Protein AF-A0A6C0H282-F1 (afdb_monomer)

Structure (mmCIF, N/CA/C/O backbone):
data_AF-A0A6C0H282-F1
#
_entry.id   AF-A0A6C0H282-F1
#
loop_
_atom_site.group_PDB
_atom_site.id
_atom_site.type_symbol
_atom_site.label_atom_id
_atom_site.label_alt_id
_atom_site.label_comp_id
_atom_site.label_asym_id
_atom_site.label_entity_id
_atom_site.label_seq_id
_atom_site.pdbx_PDB_ins_code
_atom_site.Cartn_x
_atom_site.Cartn_y
_atom_site.Cartn_z
_atom_site.occupancy
_atom_site.B_iso_or_equiv
_atom_site.auth_seq_id
_atom_site.auth_comp_id
_atom_site.auth_asym_id
_atom_site.auth_atom_id
_atom_site.pdbx_PDB_model_num
ATOM 1 N N . MET A 1 1 ? 58.197 -41.428 27.860 1.00 51.12 1 MET A N 1
ATOM 2 C CA . MET A 1 1 ? 57.762 -40.918 29.174 1.00 51.12 1 MET A CA 1
ATOM 3 C C . MET A 1 1 ? 58.327 -39.525 29.350 1.00 51.12 1 MET A C 1
ATOM 5 O O . MET A 1 1 ? 59.539 -39.393 29.311 1.00 51.12 1 MET A O 1
ATOM 9 N N . SER A 1 2 ? 57.455 -38.523 29.429 1.00 46.00 2 SER A N 1
ATOM 10 C CA . SER A 1 2 ? 57.580 -37.339 30.292 1.00 46.00 2 SER A CA 1
ATOM 11 C C . SER A 1 2 ? 56.436 -36.404 29.932 1.00 46.00 2 SER A C 1
ATOM 13 O O . SER A 1 2 ? 56.474 -35.690 28.934 1.00 46.00 2 SER A O 1
ATOM 15 N N . SER A 1 3 ? 55.372 -36.515 30.718 1.00 43.41 3 SER A N 1
ATOM 16 C CA . SER A 1 3 ? 54.222 -35.624 30.689 1.00 43.41 3 SER A CA 1
ATOM 17 C C . SER A 1 3 ? 54.628 -34.300 31.331 1.00 43.41 3 SER A C 1
ATOM 19 O O . SER A 1 3 ? 55.007 -34.284 32.501 1.00 43.41 3 SER A O 1
ATOM 21 N N . ASN A 1 4 ? 54.537 -33.196 30.593 1.00 51.66 4 ASN A N 1
ATOM 22 C CA . ASN A 1 4 ? 54.640 -31.863 31.180 1.00 51.66 4 ASN A CA 1
ATOM 23 C C . ASN A 1 4 ? 53.276 -31.487 31.763 1.00 51.66 4 ASN A C 1
ATOM 25 O O . ASN A 1 4 ? 52.339 -31.183 31.028 1.00 51.66 4 ASN A O 1
ATOM 29 N N . ASN A 1 5 ? 53.172 -31.553 33.089 1.00 46.34 5 ASN A N 1
ATOM 30 C CA . ASN A 1 5 ? 52.015 -31.097 33.845 1.00 46.34 5 ASN A CA 1
ATOM 31 C C . ASN A 1 5 ? 52.196 -29.601 34.150 1.00 46.34 5 ASN A C 1
ATOM 33 O O . ASN A 1 5 ? 53.083 -29.239 34.922 1.00 46.34 5 ASN A O 1
ATOM 37 N N . ILE A 1 6 ? 51.400 -28.735 33.517 1.00 54.19 6 ILE A N 1
ATOM 38 C CA . ILE A 1 6 ? 51.367 -27.298 33.823 1.00 54.19 6 ILE A CA 1
ATOM 39 C C . ILE A 1 6 ? 50.325 -27.083 34.922 1.00 54.19 6 ILE A C 1
ATOM 41 O O . ILE A 1 6 ? 49.123 -27.186 34.684 1.00 54.19 6 ILE A O 1
ATOM 45 N N . THR A 1 7 ? 50.806 -26.801 36.129 1.00 57.47 7 THR A N 1
ATOM 46 C CA . THR A 1 7 ? 49.998 -26.350 37.267 1.00 57.47 7 THR A CA 1
ATOM 47 C C . THR A 1 7 ? 49.655 -24.872 37.082 1.00 57.47 7 THR A C 1
ATOM 49 O O . THR A 1 7 ? 50.558 -24.048 36.960 1.00 57.47 7 THR A O 1
ATOM 52 N N . PHE A 1 8 ? 48.366 -24.531 37.077 1.00 48.50 8 PHE A N 1
ATOM 53 C CA . PHE A 1 8 ? 47.892 -23.147 37.144 1.00 48.50 8 PHE A CA 1
ATOM 54 C C . PHE A 1 8 ? 47.574 -22.778 38.598 1.00 48.50 8 PHE A C 1
ATOM 56 O O . PHE A 1 8 ? 46.772 -23.452 39.245 1.00 48.50 8 PHE A O 1
ATOM 63 N N . GLU A 1 9 ? 48.194 -21.710 39.104 1.00 57.59 9 GLU A N 1
ATOM 64 C CA . GLU A 1 9 ? 47.774 -21.052 40.347 1.00 57.59 9 GLU A CA 1
ATOM 65 C C . GLU A 1 9 ? 46.556 -20.143 40.093 1.00 57.59 9 GLU A C 1
ATOM 67 O O . GLU A 1 9 ? 46.467 -19.526 39.027 1.00 57.59 9 GLU A O 1
ATOM 72 N N . PRO A 1 10 ? 45.610 -20.023 41.044 1.00 58.16 10 PRO A N 1
ATOM 73 C CA . PRO A 1 10 ? 44.454 -19.153 40.885 1.00 58.16 10 PRO A CA 1
ATOM 74 C C . PRO A 1 10 ? 44.817 -17.687 41.168 1.00 58.16 10 PRO A C 1
ATOM 76 O O . PRO A 1 10 ? 45.246 -17.330 42.265 1.00 58.16 10 PRO A O 1
ATOM 79 N N . VAL A 1 11 ? 44.591 -16.821 40.178 1.00 55.22 11 VAL A N 1
ATOM 80 C CA . VAL A 1 11 ? 44.654 -15.361 40.326 1.00 55.22 11 VAL A CA 1
ATOM 81 C C . VAL A 1 11 ? 43.423 -14.887 41.100 1.00 55.22 11 VAL A C 1
ATOM 83 O O . VAL A 1 11 ? 42.290 -15.156 40.707 1.00 55.22 11 VAL A O 1
ATOM 86 N N . ALA A 1 12 ? 43.648 -14.179 42.207 1.00 50.12 12 ALA A N 1
ATOM 87 C CA . ALA A 1 12 ? 42.600 -13.564 43.011 1.00 50.12 12 ALA A CA 1
ATOM 88 C C . ALA A 1 12 ? 41.907 -12.423 42.238 1.00 50.12 12 ALA A C 1
ATOM 90 O O . ALA A 1 12 ? 42.522 -11.401 41.930 1.00 50.12 12 ALA A O 1
ATOM 91 N N . GLU A 1 13 ? 40.616 -12.590 41.944 1.00 47.53 13 GLU A N 1
ATOM 92 C CA . GLU A 1 13 ? 39.738 -11.553 41.392 1.00 47.53 13 GLU A CA 1
ATOM 93 C C . GLU A 1 13 ? 39.397 -10.51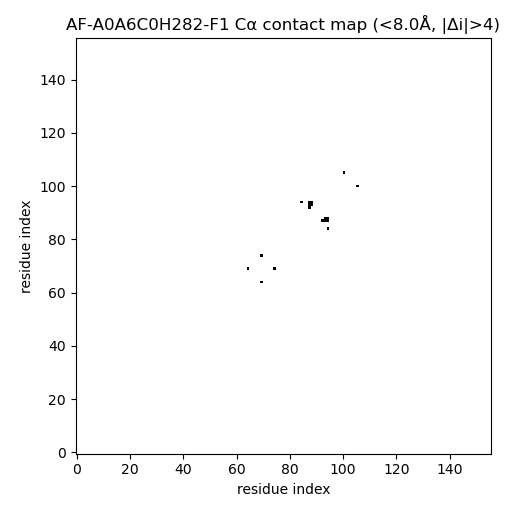0 42.469 1.00 47.53 13 GLU A C 1
ATOM 95 O O . GLU A 1 13 ? 38.603 -10.746 43.381 1.00 47.53 13 GLU A O 1
ATOM 100 N N . ALA A 1 14 ? 39.988 -9.321 42.357 1.00 49.06 14 ALA A N 1
ATOM 101 C CA . ALA A 1 14 ? 39.578 -8.158 43.132 1.00 49.06 14 ALA A CA 1
A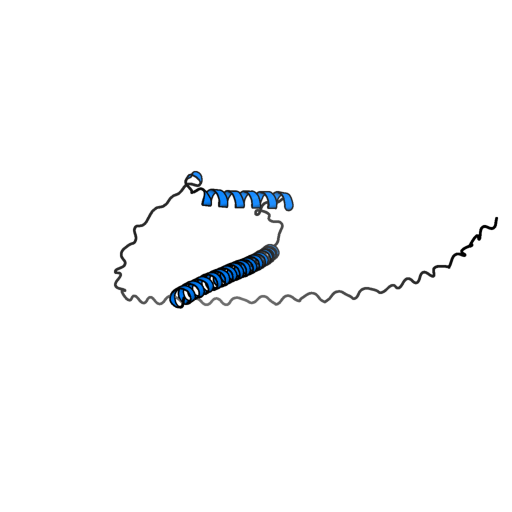TOM 102 C C . ALA A 1 14 ? 38.280 -7.574 42.544 1.00 49.06 14 ALA A C 1
ATOM 104 O O . ALA A 1 14 ? 38.294 -6.846 41.551 1.00 49.06 14 ALA A O 1
ATOM 105 N N . SER A 1 15 ? 37.149 -7.882 43.183 1.00 44.34 15 SER A N 1
ATOM 106 C CA . SER A 1 15 ? 35.860 -7.219 42.957 1.00 44.34 15 SER A CA 1
ATOM 107 C C . SER A 1 15 ? 35.952 -5.726 43.287 1.00 44.34 15 SER A C 1
ATOM 109 O O . SER A 1 15 ? 35.954 -5.340 44.452 1.00 44.34 15 SER A O 1
ATOM 111 N N . SER A 1 16 ? 36.000 -4.877 42.259 1.00 50.31 16 SER A N 1
ATOM 112 C CA . SER A 1 16 ? 35.775 -3.433 42.388 1.00 50.31 16 SER A CA 1
ATOM 113 C C . SER A 1 16 ? 34.375 -3.102 41.878 1.00 50.31 16 SER A C 1
ATOM 115 O O . SER A 1 16 ? 34.145 -2.955 40.680 1.00 50.31 16 SER A O 1
ATOM 117 N N . THR A 1 17 ? 33.415 -3.010 42.797 1.00 46.16 17 THR A N 1
ATOM 118 C CA . THR A 1 17 ? 32.056 -2.535 42.519 1.00 46.16 17 THR A CA 1
ATOM 119 C C . THR A 1 17 ? 32.075 -1.024 42.301 1.00 46.16 17 THR A C 1
ATOM 121 O O . THR A 1 17 ? 32.145 -0.247 43.251 1.00 46.16 17 THR A O 1
ATOM 124 N N . ASN A 1 18 ? 32.019 -0.604 41.039 1.00 50.34 18 ASN A N 1
ATOM 125 C CA . ASN A 1 18 ? 31.838 0.790 40.649 1.00 50.34 18 ASN A CA 1
ATOM 126 C C . ASN A 1 18 ? 30.336 1.136 40.686 1.00 50.34 18 ASN A C 1
ATOM 128 O O . ASN A 1 18 ? 29.614 0.920 39.715 1.00 50.34 18 ASN A O 1
ATOM 132 N N . THR A 1 19 ? 29.835 1.619 41.825 1.00 43.16 19 THR A N 1
ATOM 133 C CA . THR A 1 19 ? 28.467 2.155 41.953 1.00 43.16 19 THR A CA 1
ATOM 134 C C . THR A 1 19 ? 28.405 3.562 41.368 1.00 43.16 19 THR A C 1
ATOM 136 O O . THR A 1 19 ? 28.588 4.554 42.071 1.00 43.16 19 THR A O 1
ATOM 139 N N . GLN A 1 20 ? 28.144 3.648 40.065 1.00 52.59 20 GLN A N 1
ATOM 140 C CA . GLN A 1 20 ? 27.772 4.895 39.406 1.00 52.59 20 GLN A CA 1
ATOM 141 C C . GLN A 1 20 ? 26.251 5.067 39.520 1.00 52.59 20 GLN A C 1
ATOM 143 O O . GLN A 1 20 ? 25.477 4.326 38.918 1.00 52.59 20 GLN A O 1
ATOM 148 N N . THR A 1 21 ? 25.818 6.007 40.357 1.00 61.97 21 THR A N 1
ATOM 149 C CA . THR A 1 21 ? 24.408 6.379 40.526 1.00 61.97 21 THR A CA 1
ATOM 150 C C . THR A 1 21 ? 23.864 6.973 39.220 1.00 61.97 21 THR A C 1
ATOM 152 O O . THR A 1 21 ? 24.537 7.820 38.625 1.00 61.97 21 THR A O 1
ATOM 155 N N . PRO A 1 22 ? 22.667 6.573 38.750 1.00 68.06 22 PRO A N 1
ATOM 156 C CA . PRO A 1 22 ? 22.084 7.149 37.545 1.00 68.06 22 PRO A CA 1
ATOM 157 C C . PRO A 1 22 ? 21.714 8.629 37.762 1.00 68.06 22 PRO A C 1
ATOM 159 O O . PRO A 1 22 ? 21.337 9.010 38.875 1.00 68.06 22 PRO A O 1
ATOM 162 N N . PRO A 1 23 ? 21.806 9.472 36.717 1.00 69.62 23 PRO A N 1
ATOM 163 C CA . PRO A 1 23 ? 21.410 10.873 36.802 1.00 69.62 23 PRO A CA 1
ATOM 164 C C . PRO A 1 23 ? 19.900 11.012 37.074 1.00 69.62 23 PRO A C 1
ATOM 166 O O . PRO A 1 23 ? 19.119 10.147 36.666 1.00 69.62 23 PRO A O 1
ATOM 169 N N . PRO A 1 24 ? 19.465 12.094 37.748 1.00 72.25 24 PRO A N 1
ATOM 170 C CA . PRO A 1 24 ? 18.052 12.329 38.018 1.00 72.25 24 PRO A CA 1
ATOM 171 C C . PRO A 1 24 ? 17.259 12.543 36.715 1.00 72.25 24 PRO A C 1
ATOM 173 O O . PRO A 1 24 ? 17.807 13.059 35.736 1.00 72.25 24 PRO A O 1
ATOM 176 N N . PRO A 1 25 ? 15.966 12.171 36.690 1.00 74.06 25 PRO A N 1
ATOM 177 C CA . PRO A 1 25 ? 15.117 12.369 35.522 1.00 74.06 25 PRO A CA 1
ATOM 178 C C . PRO A 1 25 ? 14.916 13.865 35.218 1.00 74.06 25 PRO A C 1
ATOM 180 O O . PRO A 1 25 ? 14.932 14.691 36.137 1.00 74.06 25 PRO A O 1
ATOM 183 N N . PRO A 1 26 ? 14.700 14.231 33.941 1.00 71.12 26 PRO A N 1
ATOM 184 C CA . PRO A 1 26 ? 14.432 15.612 33.555 1.00 71.12 26 PRO A CA 1
ATOM 185 C C . PRO A 1 26 ? 13.115 16.125 34.170 1.00 71.12 26 PRO A C 1
ATOM 187 O O . PRO A 1 26 ? 12.190 15.336 34.395 1.00 71.12 26 PRO A O 1
ATOM 190 N N . PRO A 1 27 ? 12.998 17.442 34.431 1.00 68.06 27 PRO A N 1
ATOM 191 C CA . PRO A 1 27 ? 11.767 18.027 34.950 1.00 68.06 27 PRO A CA 1
ATOM 192 C C . PRO A 1 27 ? 10.605 17.811 33.971 1.00 68.06 27 PRO A C 1
ATOM 194 O O . PRO A 1 27 ? 10.759 17.934 32.756 1.00 68.06 27 PRO A O 1
ATOM 197 N N . SER A 1 28 ? 9.433 17.477 34.517 1.00 69.50 28 SER A N 1
ATOM 198 C CA . SER A 1 28 ? 8.207 17.268 33.739 1.00 69.50 28 SER A CA 1
ATOM 199 C C . SER A 1 28 ? 7.780 18.550 33.008 1.00 69.50 28 SER A C 1
ATOM 201 O O . SER A 1 28 ? 7.913 19.635 33.578 1.00 69.50 28 SER A O 1
ATOM 203 N N . PRO A 1 29 ? 7.241 18.459 31.778 1.00 65.50 29 PRO A N 1
ATOM 204 C CA . PRO A 1 29 ? 6.776 19.629 31.043 1.00 65.50 29 PRO A CA 1
ATOM 205 C C . PRO A 1 29 ? 5.569 20.261 31.746 1.00 65.50 29 PRO A C 1
ATOM 207 O O . PRO A 1 29 ? 4.509 19.648 31.886 1.00 65.50 29 PRO A O 1
ATOM 210 N N . THR A 1 30 ? 5.732 21.506 32.190 1.00 64.69 30 THR A N 1
ATOM 211 C CA . THR A 1 30 ? 4.658 22.330 32.747 1.00 64.69 30 THR A CA 1
ATOM 212 C C . THR A 1 30 ? 3.599 22.567 31.669 1.00 64.69 30 THR A C 1
ATOM 214 O O . THR A 1 30 ? 3.908 23.065 30.587 1.00 64.69 30 THR A O 1
ATOM 217 N N . SER A 1 31 ? 2.348 22.192 31.942 1.00 61.16 31 SER A N 1
ATOM 218 C CA . SER A 1 31 ? 1.232 22.423 31.017 1.00 61.16 31 SER A CA 1
ATOM 219 C C . SER A 1 31 ? 0.982 23.928 30.826 1.00 61.16 31 SER A C 1
ATOM 221 O O . SER A 1 31 ? 1.013 24.665 31.815 1.00 61.16 31 SER A O 1
ATOM 223 N N . PRO A 1 32 ? 0.720 24.411 29.596 1.00 69.38 32 PRO A N 1
ATOM 224 C CA . PRO A 1 32 ? 0.319 25.796 29.380 1.00 69.38 32 PRO A CA 1
ATOM 225 C C . PRO A 1 32 ? -1.090 26.054 29.950 1.00 69.38 32 PRO A C 1
ATOM 227 O O . PRO A 1 32 ? -1.920 25.140 29.976 1.00 69.38 32 PRO A O 1
ATOM 230 N N . PRO A 1 33 ? -1.387 27.285 30.407 1.00 64.62 33 PRO A N 1
ATOM 231 C CA . PRO A 1 33 ? -2.711 27.638 30.907 1.00 64.62 33 PRO A CA 1
ATOM 232 C C . PRO A 1 33 ? -3.769 27.581 29.787 1.00 64.62 33 PRO A C 1
ATOM 234 O O . PRO A 1 33 ? -3.448 27.825 28.620 1.00 64.62 33 PRO A O 1
ATOM 237 N N . PRO A 1 34 ? -5.040 27.287 30.116 1.00 55.12 34 PRO A N 1
ATOM 238 C CA . PRO A 1 34 ? -6.105 27.175 29.126 1.00 55.12 34 PRO A CA 1
ATOM 239 C C . PRO A 1 34 ? -6.387 28.530 28.466 1.00 55.12 34 PRO A C 1
ATOM 241 O O . PRO A 1 34 ? -6.666 29.523 29.137 1.00 55.12 34 PRO A O 1
ATOM 244 N N . SER A 1 35 ? -6.332 28.560 27.134 1.00 55.88 35 SER A N 1
ATOM 245 C CA . SER A 1 35 ? -6.788 29.695 26.333 1.00 55.88 35 SER A CA 1
ATOM 246 C C . SER A 1 35 ? -8.317 29.729 26.309 1.00 55.88 35 SER A C 1
ATOM 248 O O . SER A 1 35 ? -8.965 28.780 25.870 1.00 55.88 35 SER A O 1
ATOM 250 N N . THR A 1 36 ? -8.902 30.824 26.783 1.00 49.28 36 THR A N 1
ATOM 251 C CA . THR A 1 36 ? -10.333 31.122 26.666 1.00 49.28 36 THR A CA 1
ATOM 252 C C . THR A 1 36 ? -10.700 31.396 25.199 1.00 49.28 36 THR A C 1
ATOM 254 O O . THR A 1 36 ? -10.060 32.245 24.576 1.00 49.28 36 THR A O 1
ATOM 257 N N . PRO A 1 37 ? -11.739 30.756 24.625 1.00 47.81 37 PRO A N 1
ATOM 258 C CA . PRO A 1 37 ? -12.236 31.119 23.305 1.00 47.81 37 PRO A CA 1
ATOM 259 C C . PRO A 1 37 ? -13.153 32.341 23.411 1.00 47.81 37 PRO A C 1
ATOM 261 O O . PRO A 1 37 ? -14.170 32.317 24.107 1.00 47.81 37 PRO A O 1
ATOM 264 N N . LYS A 1 38 ? -12.800 33.415 22.700 1.00 46.81 38 LYS A N 1
ATOM 265 C CA . LYS A 1 38 ? -13.675 34.569 22.491 1.00 46.81 38 LYS A CA 1
ATOM 266 C C . LYS A 1 38 ? -14.621 34.240 21.332 1.00 46.81 38 LYS A C 1
ATOM 268 O O . LYS A 1 38 ? -14.184 34.064 20.200 1.00 46.81 38 LYS A O 1
ATOM 273 N N . SER A 1 39 ? -15.900 34.101 21.664 1.00 41.59 39 SER A N 1
ATOM 274 C CA . SER A 1 39 ? -17.017 34.042 20.723 1.00 41.59 39 SER A CA 1
ATOM 275 C C . SER A 1 39 ? -17.191 35.411 20.068 1.00 41.59 39 SER A C 1
ATOM 277 O O . SER A 1 39 ? -17.358 36.399 20.782 1.00 41.59 39 SER A O 1
ATOM 279 N N . GLU A 1 40 ? -17.172 35.475 18.738 1.00 46.88 40 GLU A N 1
ATOM 280 C CA . GLU A 1 40 ? -17.702 36.623 18.007 1.00 46.88 40 GLU A CA 1
ATOM 281 C C . GLU A 1 40 ? -18.423 36.137 16.747 1.00 46.88 40 GLU A C 1
ATOM 283 O O . GLU A 1 40 ? -17.826 35.722 15.756 1.00 46.88 40 GLU A O 1
ATOM 288 N N . SER A 1 41 ? -19.748 36.132 16.860 1.00 42.72 41 SER A N 1
ATOM 289 C CA . SER A 1 41 ? -20.715 35.900 15.796 1.00 42.72 41 SER A CA 1
ATOM 290 C C . SER A 1 41 ? -20.945 37.193 15.023 1.00 42.72 41 SER A C 1
ATOM 292 O O . SER A 1 41 ? -21.300 38.184 15.654 1.00 42.72 41 SER A O 1
ATOM 294 N N . GLN A 1 42 ? -20.899 37.164 13.687 1.00 46.88 42 GLN A N 1
ATOM 295 C CA . GLN A 1 42 ? -21.715 38.045 12.838 1.00 46.88 42 GLN A CA 1
ATOM 296 C C . GLN A 1 42 ? -22.084 37.376 11.489 1.00 46.88 42 GLN A C 1
ATOM 298 O O . GLN A 1 42 ? -21.409 36.432 11.080 1.00 46.88 42 GLN A O 1
ATOM 303 N N . PRO A 1 43 ? -23.211 37.791 10.865 1.00 57.34 43 PRO A N 1
ATOM 304 C CA . PRO A 1 43 ? -24.100 36.970 10.029 1.00 57.34 43 PRO A CA 1
ATOM 305 C C . PRO A 1 43 ? -23.804 37.028 8.513 1.00 57.34 43 PRO A C 1
ATOM 307 O O . PRO A 1 43 ? -22.967 37.821 8.082 1.00 57.34 43 PRO A O 1
ATOM 310 N N . PRO A 1 44 ? -24.479 36.198 7.684 1.00 46.16 44 PRO A N 1
ATOM 311 C CA . PRO A 1 44 ? -24.132 36.032 6.276 1.00 46.16 44 PRO A CA 1
ATOM 312 C C . PRO A 1 44 ? -24.693 37.161 5.403 1.00 46.16 44 PRO A C 1
ATOM 314 O O . PRO A 1 44 ? -25.876 37.489 5.476 1.00 46.16 44 PRO A O 1
ATOM 317 N N . VAL A 1 45 ? -23.846 37.722 4.536 1.00 51.94 45 VAL A N 1
ATOM 318 C CA . VAL A 1 45 ? -24.263 38.647 3.475 1.00 51.94 45 VAL A CA 1
ATOM 319 C C . VAL A 1 45 ? -24.631 37.830 2.240 1.00 51.94 45 VAL A C 1
ATOM 321 O O . VAL A 1 45 ? -23.779 37.265 1.557 1.00 51.94 45 VAL A O 1
ATOM 324 N N . GLU A 1 46 ? -25.932 37.758 1.998 1.00 44.09 46 GLU A N 1
ATOM 325 C CA . GLU A 1 46 ? -26.577 37.206 0.815 1.00 44.09 46 GLU A CA 1
ATOM 326 C C . GLU A 1 46 ? -26.308 38.115 -0.393 1.00 44.09 46 GLU A C 1
ATOM 328 O O . GLU A 1 46 ? -26.663 39.292 -0.387 1.00 44.09 46 GLU A O 1
ATOM 333 N N . ASN A 1 47 ? -25.657 37.582 -1.431 1.00 43.16 47 ASN A N 1
ATOM 334 C CA . ASN A 1 47 ? -25.509 38.280 -2.705 1.00 43.16 47 ASN A CA 1
ATOM 335 C C . ASN A 1 47 ? -25.884 37.322 -3.842 1.00 43.16 47 ASN A C 1
ATOM 337 O O . ASN A 1 47 ? -25.082 36.516 -4.312 1.00 43.16 47 ASN A O 1
ATOM 341 N N . THR A 1 48 ? -27.152 37.380 -4.247 1.00 39.84 48 THR A N 1
ATOM 342 C CA . THR A 1 48 ? -27.713 36.625 -5.368 1.00 39.84 48 THR A CA 1
ATOM 343 C C . THR A 1 48 ? -27.311 37.277 -6.688 1.00 39.84 48 THR A C 1
ATOM 345 O O . THR A 1 48 ? -27.839 38.324 -7.058 1.00 39.84 48 THR A O 1
ATOM 348 N N . THR A 1 49 ? -26.411 36.637 -7.433 1.00 38.75 49 THR A N 1
ATOM 349 C CA . THR A 1 49 ? -26.276 36.856 -8.881 1.00 38.75 49 THR A CA 1
ATOM 350 C C . THR A 1 49 ? -26.795 35.605 -9.592 1.00 38.75 49 THR A C 1
ATOM 352 O O . THR A 1 49 ? -26.319 34.513 -9.276 1.00 38.75 49 THR A O 1
ATOM 355 N N . PRO A 1 50 ? -27.756 35.704 -10.529 1.00 44.91 50 PRO A N 1
ATOM 356 C CA . PRO A 1 50 ? -28.230 34.545 -11.273 1.00 44.91 50 PRO A CA 1
ATOM 357 C C . PRO A 1 50 ? -27.163 34.097 -12.281 1.00 44.91 50 PRO A C 1
ATOM 359 O O . PRO A 1 50 ? -26.905 34.762 -13.283 1.00 44.91 50 PRO A O 1
ATOM 362 N N . THR A 1 51 ? -26.529 32.958 -12.013 1.00 38.34 51 THR A N 1
ATOM 363 C CA . THR A 1 51 ? -25.708 32.237 -12.992 1.00 38.34 51 THR A CA 1
ATOM 364 C C . THR A 1 51 ? -26.628 31.564 -14.019 1.00 38.34 51 THR A C 1
ATOM 366 O O . THR A 1 51 ? -27.563 30.873 -13.614 1.00 38.34 51 THR A O 1
ATOM 369 N N . PRO A 1 52 ? -26.398 31.702 -15.338 1.00 46.91 52 PRO A N 1
ATOM 370 C CA . PRO A 1 52 ? -27.132 30.928 -16.331 1.00 46.91 52 PRO A CA 1
ATOM 371 C C . PRO A 1 52 ? -26.665 29.466 -16.282 1.00 46.91 52 PRO A C 1
ATOM 373 O O . PRO A 1 52 ? -25.635 29.096 -16.842 1.00 46.91 52 PRO A O 1
ATOM 376 N N . THR A 1 53 ? -27.420 28.626 -15.575 1.00 38.66 53 THR A N 1
ATOM 377 C CA . THR A 1 53 ? -27.226 27.175 -15.540 1.00 38.66 53 THR A CA 1
ATOM 378 C C . THR A 1 53 ? -27.694 26.571 -16.860 1.00 38.66 53 THR A C 1
ATOM 380 O O . THR A 1 53 ? -28.864 26.244 -17.027 1.00 38.66 53 THR A O 1
ATOM 383 N N . ASN A 1 54 ? -26.771 26.395 -17.802 1.00 55.22 54 ASN A N 1
ATOM 384 C CA . ASN A 1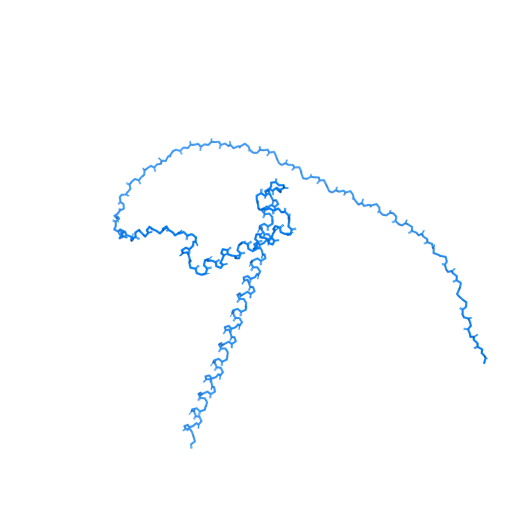 54 ? -26.899 25.353 -18.816 1.00 55.22 54 ASN A CA 1
ATOM 385 C C . ASN A 1 54 ? -25.986 24.192 -18.410 1.00 55.22 54 ASN A C 1
ATOM 387 O O . ASN A 1 54 ? -24.897 24.011 -18.949 1.00 55.22 54 ASN A O 1
ATOM 391 N N . THR A 1 55 ? -26.411 23.458 -17.383 1.00 47.59 55 THR A N 1
ATOM 392 C CA . THR A 1 55 ? -25.781 22.200 -16.985 1.00 47.59 55 THR A CA 1
ATOM 393 C C . THR A 1 55 ? -26.671 21.094 -17.516 1.00 47.59 55 THR A C 1
ATOM 395 O O . THR A 1 55 ? -27.757 20.871 -16.985 1.00 47.59 55 THR A O 1
ATOM 398 N N . ALA A 1 56 ? -26.224 20.418 -18.574 1.00 59.19 56 ALA A N 1
ATOM 399 C CA . ALA A 1 56 ? -26.781 19.134 -18.966 1.00 59.19 56 ALA A CA 1
ATOM 400 C C . ALA A 1 56 ? -26.753 18.218 -17.733 1.00 59.19 56 ALA A C 1
ATOM 402 O O . ALA A 1 56 ? -25.683 17.874 -17.229 1.00 59.19 56 ALA A O 1
ATOM 403 N N . GLU A 1 57 ? -27.930 17.914 -17.189 1.00 62.78 57 GLU A N 1
ATOM 404 C CA . GLU A 1 57 ? -28.069 17.081 -16.002 1.00 62.78 57 GLU A CA 1
ATOM 405 C C . GLU A 1 57 ? -27.582 15.674 -16.367 1.00 62.78 57 GLU A C 1
ATOM 407 O O . GLU A 1 57 ? -28.198 14.973 -17.171 1.00 62.78 57 GLU A O 1
ATOM 412 N N . LEU A 1 58 ? -26.416 15.289 -15.837 1.00 63.69 58 LEU A N 1
ATOM 413 C CA . LEU A 1 58 ? -25.893 13.936 -15.994 1.00 63.69 58 LEU A CA 1
ATOM 414 C C . LEU A 1 58 ? -26.944 12.938 -15.482 1.00 63.69 58 LEU A C 1
ATOM 416 O O . LEU A 1 58 ? -27.578 13.202 -14.453 1.00 63.69 58 LEU A O 1
ATOM 420 N N . PRO A 1 59 ? -27.134 11.790 -16.156 1.00 64.75 59 PRO A N 1
ATOM 421 C CA . PRO A 1 59 ? -28.095 10.794 -15.715 1.00 64.75 59 PRO A CA 1
ATOM 422 C C . PRO A 1 59 ? -27.744 10.352 -14.293 1.00 64.75 59 PRO A C 1
ATOM 424 O O . PRO A 1 59 ? -26.669 9.805 -14.041 1.00 64.75 59 PRO A O 1
ATOM 427 N N . LYS A 1 60 ? -28.655 10.611 -13.351 1.00 66.88 60 LYS A N 1
ATOM 428 C CA . LYS A 1 60 ? -28.538 10.160 -11.962 1.00 66.88 60 LYS A CA 1
ATOM 429 C C . LYS A 1 60 ? -28.684 8.643 -11.949 1.00 66.88 60 LYS A C 1
ATOM 431 O O . LYS A 1 60 ? -29.796 8.122 -11.924 1.00 66.88 60 LYS A O 1
ATOM 436 N N . ILE A 1 61 ? -27.563 7.930 -12.002 1.00 72.00 61 ILE A N 1
ATOM 437 C CA . ILE A 1 61 ? -27.566 6.479 -11.836 1.00 72.00 61 ILE A CA 1
ATOM 438 C C . ILE A 1 61 ? -27.789 6.202 -10.348 1.00 72.00 61 ILE A C 1
ATOM 440 O O . ILE A 1 61 ? -26.913 6.448 -9.521 1.00 72.00 61 ILE A O 1
ATOM 444 N N . ASN A 1 62 ? -28.983 5.726 -9.998 1.00 67.00 62 ASN A N 1
ATOM 445 C CA . ASN A 1 62 ? -29.296 5.312 -8.636 1.00 67.00 62 ASN A CA 1
ATOM 446 C C . ASN A 1 62 ? -28.753 3.893 -8.416 1.00 67.00 62 ASN A C 1
ATOM 448 O O . ASN A 1 62 ? -29.459 2.907 -8.619 1.00 67.00 62 ASN A O 1
ATOM 452 N N . ILE A 1 63 ? -27.461 3.792 -8.103 1.00 71.44 63 ILE A N 1
ATOM 453 C CA . ILE A 1 63 ? -26.787 2.512 -7.884 1.00 71.44 63 ILE A CA 1
ATOM 454 C C . ILE A 1 63 ? -26.939 2.135 -6.406 1.00 71.44 63 ILE A C 1
ATOM 456 O O . ILE A 1 63 ? -26.255 2.687 -5.548 1.00 71.44 63 ILE A O 1
ATOM 460 N N . SER A 1 64 ? -27.827 1.185 -6.108 1.00 74.94 64 SER A N 1
ATOM 461 C CA . SER A 1 64 ? -27.862 0.485 -4.820 1.00 74.94 64 SER A CA 1
ATOM 462 C 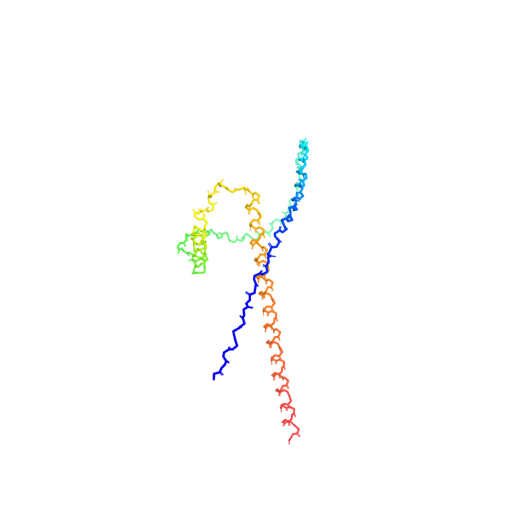C . SER A 1 64 ? -27.356 -0.937 -5.052 1.00 74.94 64 SER A C 1
ATOM 464 O O . SER A 1 64 ? -28.101 -1.789 -5.525 1.00 74.94 64 SER A O 1
ATOM 466 N N . LEU A 1 65 ? -26.063 -1.163 -4.811 1.00 72.94 65 LEU A N 1
ATOM 467 C CA . LEU A 1 65 ? -25.445 -2.489 -4.905 1.00 72.94 65 LEU A CA 1
ATOM 468 C C . LEU A 1 65 ? -25.458 -3.149 -3.527 1.00 72.94 65 LEU A C 1
ATOM 470 O O . LEU A 1 65 ? -25.043 -2.526 -2.546 1.00 72.94 65 LEU A O 1
ATOM 474 N N . MET A 1 66 ? -25.905 -4.404 -3.453 1.00 79.38 66 MET A N 1
ATOM 475 C CA . MET A 1 66 ? -25.722 -5.229 -2.260 1.00 79.38 66 MET A CA 1
ATOM 476 C C . MET A 1 66 ? -24.320 -5.864 -2.267 1.00 79.38 66 MET A C 1
ATOM 478 O O . MET A 1 66 ? -23.725 -6.022 -3.336 1.00 79.38 66 MET A O 1
ATOM 482 N N . PRO A 1 67 ? -23.764 -6.249 -1.101 1.00 73.69 67 PRO A N 1
ATOM 483 C CA . PRO A 1 67 ? -22.413 -6.813 -1.008 1.00 73.69 67 PRO A CA 1
ATOM 484 C C . PRO A 1 67 ? -22.165 -8.039 -1.899 1.00 73.69 67 PRO A C 1
ATOM 486 O O . PRO A 1 67 ? -21.042 -8.239 -2.356 1.00 73.69 67 PRO A O 1
ATOM 489 N N . ASP A 1 68 ? -23.195 -8.838 -2.182 1.00 80.38 68 ASP A N 1
ATOM 490 C CA . ASP A 1 68 ? -23.073 -10.025 -3.036 1.00 80.38 68 ASP A CA 1
ATOM 491 C C . ASP A 1 68 ? -23.040 -9.690 -4.536 1.00 80.38 68 ASP A C 1
ATOM 493 O O . ASP A 1 68 ? -22.502 -10.470 -5.331 1.00 80.38 68 ASP A O 1
ATOM 497 N N . ASP A 1 69 ? -23.520 -8.505 -4.916 1.00 87.06 69 ASP A N 1
ATOM 498 C CA . ASP A 1 69 ? -23.634 -8.050 -6.306 1.00 87.06 69 ASP A CA 1
ATOM 499 C C . ASP A 1 69 ? -22.365 -7.348 -6.812 1.00 87.06 69 ASP A C 1
ATOM 501 O O . ASP A 1 69 ? -22.255 -7.024 -7.995 1.00 87.06 69 ASP A O 1
ATOM 505 N N . VAL A 1 70 ? -21.388 -7.105 -5.932 1.00 87.75 70 VAL A N 1
ATOM 506 C CA . VAL A 1 70 ? -20.124 -6.460 -6.306 1.00 87.75 70 VAL A CA 1
ATOM 507 C C . VAL A 1 70 ? -19.214 -7.419 -7.081 1.00 87.75 70 VAL A C 1
ATOM 509 O O . VAL A 1 70 ? -19.276 -8.648 -6.939 1.00 87.75 70 VAL A O 1
ATOM 512 N N . ASP A 1 71 ? -18.349 -6.853 -7.919 1.00 91.62 71 ASP A N 1
ATOM 513 C CA . ASP A 1 71 ? -17.439 -7.628 -8.753 1.00 91.62 71 ASP A CA 1
ATOM 514 C C . ASP A 1 71 ? -16.374 -8.389 -7.938 1.00 91.62 71 ASP A C 1
ATOM 516 O O . ASP A 1 71 ? -16.193 -8.220 -6.727 1.00 91.62 71 ASP A O 1
ATOM 520 N N . THR A 1 72 ? -15.640 -9.263 -8.624 1.00 93.31 72 THR A N 1
ATOM 521 C CA . THR A 1 72 ? -14.607 -10.105 -8.013 1.00 93.31 72 THR A CA 1
ATOM 522 C C . THR A 1 72 ? -13.452 -9.314 -7.400 1.00 93.31 72 THR A C 1
ATOM 524 O O . THR A 1 72 ? -12.843 -9.792 -6.445 1.00 93.31 72 THR A O 1
ATOM 527 N N . ILE A 1 73 ? -13.141 -8.121 -7.918 1.00 93.56 73 ILE A N 1
ATOM 528 C CA . ILE A 1 73 ? -12.081 -7.257 -7.385 1.00 93.56 73 ILE A CA 1
ATOM 529 C C . ILE A 1 73 ? -12.537 -6.683 -6.045 1.00 93.56 73 ILE A C 1
ATOM 531 O O . ILE A 1 73 ? -11.811 -6.789 -5.057 1.00 93.56 73 ILE A O 1
ATOM 535 N N . VAL A 1 74 ? -13.758 -6.149 -5.974 1.00 91.44 74 VAL A N 1
ATOM 536 C CA . VAL A 1 74 ? -14.325 -5.637 -4.719 1.00 91.44 74 VAL A CA 1
ATOM 537 C C . VAL A 1 74 ? -14.439 -6.757 -3.681 1.00 91.44 74 VAL A C 1
ATOM 539 O O . VAL A 1 74 ? -14.025 -6.571 -2.536 1.00 91.44 74 VAL A O 1
ATOM 542 N N . LYS A 1 75 ? -14.892 -7.955 -4.078 1.00 92.62 75 LYS A N 1
ATOM 543 C CA . LYS A 1 75 ? -14.916 -9.139 -3.195 1.00 92.62 75 LYS A CA 1
ATOM 544 C C . LYS A 1 75 ? -13.529 -9.488 -2.651 1.00 92.62 75 LYS A C 1
ATOM 546 O O . LYS A 1 75 ? -13.394 -9.779 -1.463 1.00 92.62 75 LYS A O 1
ATOM 551 N N . ALA A 1 76 ? -12.488 -9.426 -3.483 1.00 93.88 76 ALA A N 1
ATOM 552 C CA . ALA A 1 76 ? -11.116 -9.677 -3.048 1.00 93.88 76 ALA A CA 1
ATOM 553 C C . ALA A 1 76 ? -10.629 -8.628 -2.036 1.00 93.88 76 ALA A C 1
ATOM 555 O O . ALA A 1 76 ? -10.032 -8.983 -1.021 1.00 93.88 76 ALA A O 1
ATOM 556 N N . VAL A 1 77 ? -10.938 -7.348 -2.263 1.00 94.25 77 VAL A N 1
ATOM 557 C CA . VAL A 1 77 ? -10.601 -6.264 -1.329 1.00 94.25 77 VAL A CA 1
ATOM 558 C C . VAL A 1 77 ? -11.305 -6.455 0.019 1.00 94.25 77 VAL A C 1
ATOM 560 O O . VAL A 1 77 ? -10.651 -6.359 1.057 1.00 94.25 77 VAL A O 1
ATOM 563 N N . ILE A 1 78 ? -12.599 -6.796 0.022 1.00 93.00 78 ILE A N 1
ATOM 564 C CA . ILE A 1 78 ? -13.342 -7.123 1.252 1.00 93.00 78 ILE A CA 1
ATOM 565 C C . ILE A 1 78 ? -12.655 -8.276 1.995 1.00 93.00 78 ILE A C 1
ATOM 567 O O . ILE A 1 78 ? -12.369 -8.158 3.185 1.00 93.00 78 ILE A O 1
ATOM 571 N N . ASN A 1 79 ? -12.314 -9.355 1.288 1.00 93.94 79 ASN A N 1
ATOM 572 C CA . ASN A 1 79 ? -11.621 -10.502 1.871 1.00 93.94 79 ASN A CA 1
ATOM 573 C C . ASN A 1 79 ? -10.253 -10.119 2.471 1.00 93.94 79 ASN A C 1
ATOM 575 O O . ASN A 1 79 ? -9.911 -10.565 3.566 1.00 93.94 79 ASN A O 1
ATOM 579 N N . HIS A 1 80 ? -9.482 -9.249 1.810 1.00 94.56 80 HIS A N 1
ATOM 580 C CA . HIS A 1 80 ? -8.216 -8.746 2.352 1.00 94.56 80 HIS A CA 1
ATOM 581 C C . HIS A 1 80 ? -8.417 -7.962 3.656 1.00 94.56 80 HIS A C 1
ATOM 583 O O . HIS A 1 80 ? -7.656 -8.159 4.606 1.00 94.56 80 HIS A O 1
ATOM 589 N N . TYR A 1 81 ? -9.450 -7.116 3.740 1.00 93.69 81 TYR A N 1
ATOM 590 C CA . TYR A 1 81 ? -9.788 -6.425 4.988 1.00 93.69 81 TYR A CA 1
ATOM 591 C C . TYR A 1 81 ? -10.167 -7.410 6.096 1.00 93.69 81 TYR A C 1
ATOM 593 O O . TYR A 1 81 ? -9.664 -7.284 7.211 1.00 93.69 81 TYR A O 1
ATOM 601 N N . THR A 1 82 ? -10.984 -8.423 5.797 1.00 93.25 82 THR A N 1
ATOM 602 C CA . THR A 1 82 ? -11.358 -9.461 6.769 1.00 93.25 82 THR A CA 1
ATOM 603 C C . THR A 1 82 ? -10.133 -10.211 7.294 1.00 93.25 82 THR A C 1
ATOM 605 O O . THR A 1 82 ? -9.968 -10.348 8.505 1.00 93.25 82 THR A O 1
ATOM 608 N N . GLN A 1 83 ? -9.232 -10.640 6.408 1.00 94.50 83 GLN A N 1
ATOM 609 C CA . GLN A 1 83 ? -7.997 -11.326 6.799 1.00 94.50 83 GLN A CA 1
ATOM 610 C C . GLN A 1 83 ? -7.089 -10.437 7.652 1.00 94.50 83 GLN A C 1
ATOM 612 O O . GLN A 1 83 ? -6.562 -10.897 8.665 1.00 94.50 83 GLN A O 1
ATOM 617 N N . ARG A 1 84 ? -6.936 -9.155 7.291 1.00 91.12 84 ARG A N 1
ATOM 618 C CA . ARG A 1 84 ? -6.136 -8.205 8.077 1.00 91.12 84 ARG A CA 1
ATOM 619 C C . ARG A 1 84 ? -6.730 -7.989 9.468 1.00 91.12 84 ARG A C 1
ATOM 621 O O . ARG A 1 84 ? -5.976 -7.949 10.439 1.00 91.12 84 ARG A O 1
ATOM 628 N N . THR A 1 85 ? -8.054 -7.894 9.582 1.00 90.62 85 THR A N 1
ATOM 629 C CA . THR A 1 85 ? -8.734 -7.798 10.880 1.00 90.62 85 THR A CA 1
ATOM 630 C C . THR A 1 85 ? -8.503 -9.046 11.724 1.00 90.62 85 THR A C 1
ATOM 632 O O . THR A 1 85 ? -8.150 -8.913 12.892 1.00 90.62 85 THR A O 1
ATOM 635 N N . ASN A 1 86 ? -8.618 -10.242 11.141 1.00 90.25 86 ASN A N 1
ATOM 636 C CA . ASN A 1 86 ? -8.365 -11.498 11.853 1.00 90.25 86 ASN A CA 1
ATOM 637 C C . ASN A 1 86 ? -6.914 -11.591 12.346 1.00 90.25 86 ASN A C 1
ATOM 639 O O . ASN A 1 86 ? -6.686 -11.841 13.522 1.00 90.25 86 ASN A O 1
ATOM 643 N N . ALA A 1 87 ? -5.931 -11.268 11.503 1.00 88.12 87 ALA A N 1
ATOM 644 C CA . ALA A 1 87 ? -4.527 -11.246 11.919 1.00 88.12 87 ALA A CA 1
ATOM 645 C C . ALA A 1 87 ? -4.257 -10.204 13.025 1.00 88.12 87 ALA A C 1
ATOM 647 O O . ALA A 1 87 ? -3.478 -10.441 13.950 1.00 88.12 87 ALA A O 1
ATOM 648 N N . GLY A 1 88 ? -4.908 -9.039 12.949 1.00 85.56 88 GLY A N 1
ATOM 649 C CA . GLY A 1 88 ? -4.844 -8.014 13.990 1.00 85.56 88 GLY A CA 1
ATOM 650 C C . GLY A 1 88 ? -5.466 -8.470 15.314 1.00 85.56 88 GLY A C 1
ATOM 651 O O . GLY A 1 88 ? -4.911 -8.169 16.374 1.00 85.56 88 GLY A O 1
ATOM 652 N N . LEU A 1 89 ? -6.576 -9.212 15.250 1.00 88.38 89 LEU A N 1
ATOM 653 C CA . LEU A 1 89 ? -7.223 -9.853 16.395 1.00 88.38 89 LEU A CA 1
ATOM 654 C C . LEU A 1 89 ? -6.323 -10.918 17.018 1.00 88.38 89 LEU A C 1
ATOM 656 O O . LEU A 1 89 ? -6.131 -10.888 18.228 1.00 88.38 89 LEU A O 1
ATOM 660 N N . ASP A 1 90 ? -5.714 -11.787 16.215 1.00 88.62 90 ASP A N 1
ATOM 661 C CA . ASP A 1 90 ? -4.809 -12.834 16.698 1.00 88.62 90 ASP A CA 1
ATOM 662 C C . ASP A 1 90 ? -3.581 -12.236 17.401 1.00 88.62 90 ASP A C 1
ATOM 664 O O . ASP A 1 90 ? -3.157 -12.712 18.453 1.00 88.62 90 ASP A O 1
ATOM 668 N N . LYS A 1 91 ? -3.027 -11.143 16.855 1.00 85.56 91 LYS A N 1
ATOM 669 C CA . LYS A 1 91 ? -1.848 -10.467 17.419 1.00 85.56 91 LYS A CA 1
ATOM 670 C C . LYS A 1 91 ? -2.159 -9.683 18.695 1.00 85.56 91 LYS A C 1
ATOM 672 O O . LYS A 1 91 ? -1.370 -9.701 19.636 1.00 85.56 91 LYS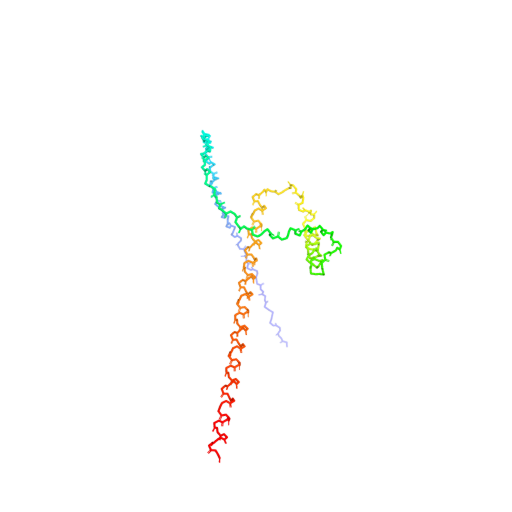 A O 1
ATOM 677 N N . ASN A 1 92 ? -3.259 -8.931 18.705 1.00 81.69 92 ASN A N 1
ATOM 678 C CA . ASN A 1 92 ? -3.543 -7.944 19.753 1.00 81.69 92 ASN A CA 1
ATOM 679 C C . ASN A 1 92 ? -4.649 -8.381 20.726 1.00 81.69 92 ASN A C 1
ATOM 681 O O . ASN A 1 92 ? -4.924 -7.663 21.690 1.00 81.69 92 ASN A O 1
ATOM 685 N N . GLY A 1 93 ? -5.316 -9.506 20.458 1.00 83.50 93 GLY A N 1
ATOM 686 C CA . GLY A 1 93 ? -6.426 -10.059 21.237 1.00 83.50 93 GLY A CA 1
ATOM 687 C C . GLY A 1 93 ? -7.682 -9.185 21.280 1.00 83.50 93 GLY A C 1
ATOM 688 O O . GLY A 1 93 ? -8.571 -9.449 22.088 1.00 83.50 93 GLY A O 1
ATOM 689 N N . LYS A 1 94 ? -7.747 -8.100 20.491 1.00 81.31 94 LYS A N 1
ATOM 690 C CA . LYS A 1 94 ? -8.803 -7.082 20.585 1.00 81.31 94 LYS A CA 1
ATOM 691 C C . LYS A 1 94 ? -9.187 -6.508 19.217 1.00 81.31 94 LYS A C 1
ATOM 693 O O . LYS A 1 94 ? -8.285 -6.223 18.425 1.00 81.31 94 LYS A O 1
ATOM 698 N N . PRO A 1 95 ? -10.492 -6.306 18.946 1.00 85.62 95 PRO A N 1
ATOM 699 C CA . PRO A 1 95 ? -10.960 -5.643 17.730 1.00 85.62 95 PRO A CA 1
ATOM 700 C C . PRO A 1 95 ? -10.606 -4.150 17.746 1.00 85.62 95 PRO A C 1
ATOM 702 O O . PRO A 1 95 ? -10.178 -3.613 18.770 1.00 85.62 95 PRO A O 1
ATOM 705 N N . LEU A 1 96 ? -10.831 -3.460 16.622 1.00 83.81 96 LEU A N 1
ATOM 706 C CA . LEU A 1 96 ? -10.683 -1.999 16.558 1.00 83.81 96 LEU A CA 1
ATOM 707 C C . LEU A 1 96 ? -11.630 -1.259 17.520 1.00 83.81 96 LEU A C 1
ATOM 709 O O . LEU A 1 96 ? -11.287 -0.175 17.970 1.00 83.81 96 LEU A O 1
ATOM 713 N N . GLU A 1 97 ? -12.738 -1.885 17.924 1.00 82.06 97 GLU A N 1
ATOM 714 C CA . GLU A 1 97 ? -13.694 -1.386 18.933 1.00 82.06 97 GLU A CA 1
ATOM 715 C C . GLU A 1 97 ? -13.136 -1.353 20.377 1.00 82.06 97 GLU A C 1
ATOM 717 O O . GLU A 1 97 ? -13.870 -1.172 21.349 1.00 82.06 97 GLU A O 1
ATOM 722 N N . ARG A 1 98 ? -11.829 -1.570 20.564 1.00 82.19 98 ARG A N 1
ATOM 723 C CA . ARG A 1 98 ? -11.174 -1.512 21.877 1.00 82.19 98 ARG A CA 1
ATOM 724 C C . ARG A 1 98 ? -11.143 -0.083 22.432 1.00 82.19 98 ARG A C 1
ATOM 726 O O . ARG A 1 98 ? -10.823 0.871 21.732 1.00 82.19 98 ARG A O 1
ATOM 733 N N . ASN A 1 99 ? -11.381 0.048 23.733 1.00 83.69 99 ASN A N 1
ATOM 734 C CA . ASN A 1 99 ? -11.455 1.325 24.455 1.00 83.69 99 ASN A CA 1
ATOM 735 C C . ASN A 1 99 ? -10.292 1.560 25.442 1.00 83.69 99 ASN A C 1
ATOM 737 O O . ASN A 1 99 ? -10.316 2.504 26.224 1.00 83.69 99 ASN A O 1
ATOM 741 N N . ASP A 1 100 ? -9.268 0.709 25.422 1.00 84.44 100 ASP A N 1
ATOM 742 C CA . ASP A 1 100 ? -8.137 0.721 26.358 1.00 84.44 100 ASP A CA 1
ATOM 743 C C . ASP A 1 100 ? -6.901 1.487 25.844 1.00 84.44 100 ASP A C 1
ATOM 745 O O . ASP A 1 100 ? -5.852 1.470 26.487 1.00 84.44 100 ASP A O 1
ATOM 749 N N . MET A 1 101 ? -6.997 2.154 24.689 1.00 86.81 101 MET A N 1
ATOM 750 C CA . MET A 1 101 ? -5.916 2.943 24.092 1.00 86.81 101 MET A CA 1
ATOM 751 C C . MET A 1 101 ? -6.317 4.414 23.957 1.00 86.81 101 MET A C 1
ATOM 753 O O . MET A 1 101 ? -7.432 4.728 23.546 1.00 86.81 101 MET A O 1
ATOM 757 N N . SER A 1 102 ? -5.398 5.329 24.285 1.00 91.81 102 SER A N 1
ATOM 758 C CA . SER A 1 102 ? -5.641 6.765 24.134 1.00 91.81 102 SER A CA 1
ATOM 759 C C . SER A 1 102 ? -5.691 7.176 22.660 1.00 91.81 102 SER A C 1
ATOM 761 O O . SER A 1 102 ? -4.988 6.615 21.818 1.00 91.81 102 SER A O 1
ATOM 763 N N . ILE A 1 103 ? -6.473 8.214 22.356 1.00 92.06 103 ILE A N 1
ATOM 764 C CA . ILE A 1 103 ? -6.595 8.778 21.000 1.00 9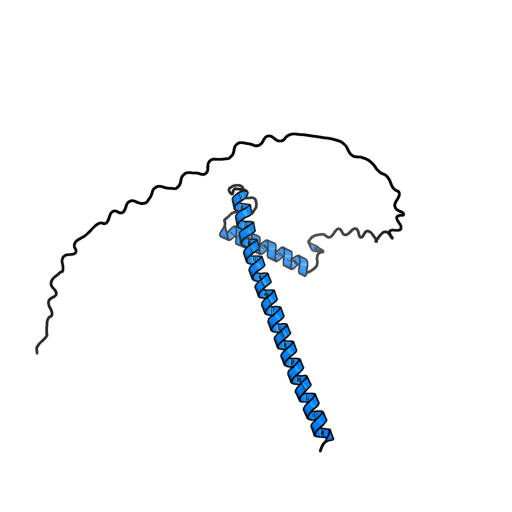2.06 103 ILE A CA 1
ATOM 765 C C . ILE A 1 103 ? -5.220 9.180 20.439 1.00 92.06 103 ILE A C 1
ATOM 767 O O . ILE A 1 103 ? -4.922 8.912 19.281 1.00 92.06 103 ILE A O 1
ATOM 771 N N . ILE A 1 104 ? -4.339 9.750 21.268 1.00 95.31 104 ILE A N 1
ATOM 772 C CA . ILE A 1 104 ? -2.985 10.140 20.843 1.00 95.31 104 ILE A CA 1
ATOM 773 C C . ILE A 1 104 ? -2.155 8.929 20.407 1.00 95.31 104 ILE A C 1
ATOM 775 O O . ILE A 1 104 ? -1.449 8.999 19.405 1.00 95.31 104 ILE A O 1
ATOM 779 N N . LYS A 1 105 ? -2.256 7.803 21.121 1.00 92.38 105 LYS A N 1
ATOM 780 C CA . LYS A 1 105 ? -1.534 6.583 20.749 1.00 92.38 105 LYS A CA 1
ATOM 781 C C . LYS A 1 105 ? -2.078 5.984 19.449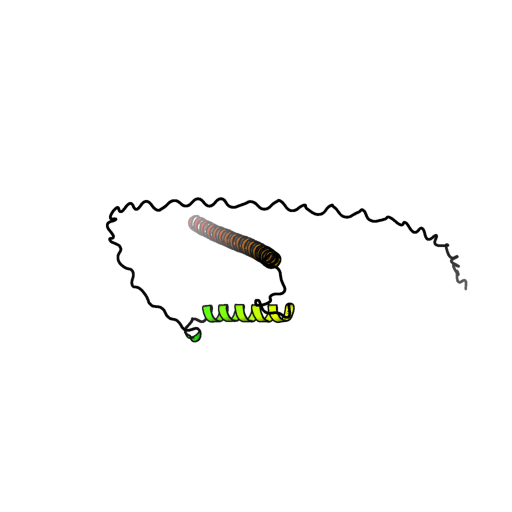 1.00 92.38 105 LYS A C 1
ATOM 783 O O . LYS A 1 105 ? -1.291 5.550 18.615 1.00 92.38 105 LYS A O 1
ATOM 788 N N . TRP A 1 106 ? -3.394 6.043 19.233 1.00 91.56 106 TRP A N 1
ATOM 789 C CA . TRP A 1 106 ? -3.998 5.694 17.943 1.00 91.56 106 TRP A CA 1
ATOM 790 C C . TRP A 1 106 ? -3.464 6.553 16.797 1.00 91.56 106 TRP A C 1
ATOM 792 O O . TRP A 1 106 ? -3.077 6.018 15.761 1.00 91.56 106 TRP A O 1
ATOM 802 N N . MET A 1 107 ? -3.399 7.873 16.990 1.00 94.88 107 MET A N 1
ATOM 803 C CA . MET A 1 107 ? -2.856 8.792 15.988 1.00 94.88 107 MET A CA 1
ATOM 804 C C . MET A 1 107 ? -1.388 8.496 15.683 1.00 94.88 107 MET A C 1
ATOM 806 O O . MET A 1 107 ? -1.003 8.495 14.519 1.00 94.88 107 MET A O 1
ATOM 810 N N . HIS A 1 108 ? -0.588 8.210 16.710 1.00 96.38 108 HIS A N 1
ATOM 811 C CA . HIS A 1 108 ? 0.821 7.876 16.536 1.00 96.38 108 HIS A CA 1
ATOM 812 C C . HIS A 1 108 ? 1.000 6.600 15.706 1.00 96.38 108 HIS A C 1
ATOM 814 O O . HIS A 1 108 ? 1.712 6.617 14.709 1.00 96.38 108 HIS A O 1
ATOM 820 N N . HIS A 1 109 ? 0.278 5.526 16.037 1.00 91.12 109 HIS A N 1
ATOM 821 C CA . HIS A 1 109 ? 0.330 4.289 15.255 1.00 91.12 109 HIS A CA 1
ATOM 822 C C . HIS A 1 109 ? -0.156 4.484 13.815 1.00 91.12 109 HIS A C 1
ATOM 824 O O . HIS A 1 109 ? 0.434 3.943 12.886 1.00 91.12 109 HIS A O 1
ATOM 830 N N . ALA A 1 110 ? -1.192 5.299 13.601 1.00 94.31 110 ALA A N 1
ATOM 831 C CA . ALA A 1 110 ? -1.628 5.638 12.251 1.00 94.31 110 ALA A CA 1
ATOM 832 C C . ALA A 1 110 ? -0.543 6.399 11.465 1.00 94.31 110 ALA A C 1
ATOM 834 O O . ALA A 1 110 ? -0.367 6.145 10.276 1.00 94.31 110 ALA A O 1
ATOM 835 N N . GLN A 1 111 ? 0.202 7.305 12.108 1.00 98.12 111 GLN A N 1
ATOM 836 C CA . GLN A 1 111 ? 1.328 8.003 11.479 1.00 98.12 111 GLN A CA 1
ATOM 837 C C . GLN A 1 111 ? 2.459 7.042 11.095 1.00 98.12 111 GLN A C 1
ATOM 839 O O . GLN A 1 111 ? 2.968 7.139 9.979 1.00 98.12 111 GLN A O 1
ATOM 844 N N . GLU A 1 112 ? 2.822 6.111 11.980 1.00 97.38 112 GLU A N 1
ATOM 845 C CA . GLU A 1 112 ? 3.840 5.084 11.715 1.00 97.38 112 GLU A CA 1
ATOM 846 C C . GLU A 1 112 ? 3.452 4.214 10.506 1.00 97.38 112 GLU A C 1
ATOM 848 O O . GLU A 1 112 ? 4.214 4.110 9.547 1.00 97.38 112 GLU A O 1
ATOM 853 N N . GLU A 1 113 ? 2.226 3.680 10.481 1.00 93.94 113 GLU A N 1
ATOM 854 C CA . GLU A 1 113 ? 1.744 2.839 9.372 1.00 93.94 113 GLU A CA 1
ATOM 855 C C . GLU A 1 113 ? 1.659 3.617 8.043 1.00 93.94 113 GLU A C 1
ATOM 857 O O . GLU A 1 113 ? 1.927 3.077 6.967 1.00 93.94 113 GLU A O 1
ATOM 862 N N . LEU A 1 114 ? 1.302 4.907 8.080 1.00 97.62 114 LEU A N 1
ATOM 863 C CA . LEU A 1 114 ? 1.320 5.765 6.890 1.00 97.62 114 LEU A CA 1
ATOM 864 C C . LEU A 1 114 ? 2.744 6.015 6.381 1.00 97.62 114 LEU A C 1
ATOM 866 O O . LEU A 1 114 ? 2.953 6.047 5.167 1.00 97.62 114 LEU A O 1
ATOM 870 N N . MET A 1 115 ? 3.719 6.167 7.277 1.00 97.25 115 MET A N 1
ATOM 871 C CA . MET A 1 115 ? 5.125 6.311 6.903 1.00 97.25 115 MET A CA 1
ATOM 872 C C . MET A 1 115 ? 5.642 5.050 6.199 1.00 97.25 115 MET A C 1
ATOM 874 O O . MET A 1 115 ? 6.250 5.163 5.132 1.00 97.25 115 MET A O 1
ATOM 878 N N . ASP A 1 116 ? 5.327 3.862 6.719 1.00 94.69 116 ASP A N 1
ATOM 879 C CA . ASP A 1 116 ? 5.678 2.592 6.074 1.00 94.69 116 ASP A CA 1
ATOM 880 C C . ASP A 1 116 ? 5.068 2.491 4.666 1.00 94.69 116 ASP A C 1
ATOM 882 O O . ASP A 1 116 ? 5.754 2.136 3.703 1.00 94.69 116 ASP A O 1
ATOM 886 N N . ASN A 1 117 ? 3.803 2.892 4.502 1.00 96.69 117 ASN A N 1
ATOM 887 C CA . ASN A 1 117 ? 3.148 2.928 3.191 1.00 96.69 117 ASN A CA 1
ATOM 888 C C . ASN A 1 117 ? 3.852 3.872 2.202 1.00 96.69 117 ASN A C 1
ATOM 890 O O . ASN A 1 117 ? 4.018 3.523 1.030 1.00 96.69 117 ASN A O 1
ATOM 894 N N . ILE A 1 118 ? 4.302 5.049 2.653 1.00 98.31 118 ILE A N 1
ATOM 895 C CA . ILE A 1 118 ? 5.064 5.991 1.817 1.00 98.31 118 ILE A CA 1
ATOM 896 C C . ILE A 1 118 ? 6.375 5.350 1.342 1.00 98.31 118 ILE A C 1
ATOM 898 O O . ILE A 1 118 ? 6.724 5.475 0.165 1.00 98.31 118 ILE A O 1
ATOM 902 N N . ILE A 1 119 ? 7.068 4.613 2.215 1.00 98.06 119 ILE A N 1
ATOM 903 C CA . ILE A 1 119 ? 8.299 3.889 1.865 1.00 98.06 119 ILE A CA 1
ATOM 904 C C . ILE A 1 119 ? 8.021 2.827 0.786 1.00 98.06 119 ILE A C 1
ATOM 906 O O . ILE A 1 119 ? 8.764 2.746 -0.198 1.00 98.06 119 ILE A O 1
ATOM 910 N N . TYR A 1 120 ? 6.937 2.051 0.909 1.00 97.38 120 TYR A N 1
ATOM 911 C CA . TYR A 1 120 ? 6.545 1.075 -0.118 1.00 97.38 120 TYR A CA 1
ATOM 912 C C . TYR A 1 120 ? 6.245 1.736 -1.468 1.00 97.38 120 TYR A C 1
ATOM 914 O O . TYR A 1 120 ? 6.713 1.257 -2.503 1.00 97.38 120 TYR A O 1
ATOM 922 N N . ILE A 1 121 ? 5.511 2.851 -1.475 1.00 98.50 121 ILE A N 1
ATOM 923 C CA . ILE A 1 121 ? 5.208 3.600 -2.703 1.00 98.50 121 ILE A CA 1
ATOM 924 C C . ILE A 1 121 ? 6.498 4.105 -3.356 1.00 98.50 121 ILE A C 1
ATOM 926 O O . ILE A 1 121 ? 6.666 3.974 -4.570 1.00 98.50 121 ILE A O 1
ATOM 930 N N . GLU A 1 122 ? 7.431 4.643 -2.571 1.00 98.44 122 GLU A N 1
ATOM 931 C CA . GLU A 1 122 ? 8.715 5.114 -3.089 1.00 98.44 122 GLU A CA 1
ATOM 932 C C . GLU A 1 1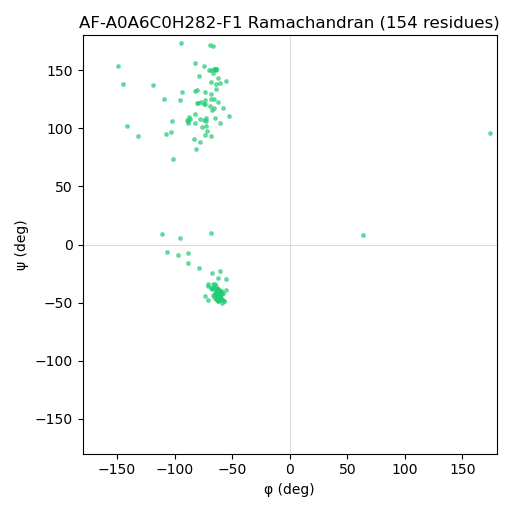22 ? 9.525 3.969 -3.712 1.00 98.44 122 GLU A C 1
ATOM 934 O O . GLU A 1 122 ? 10.039 4.102 -4.826 1.00 98.44 122 GLU A O 1
ATOM 939 N N . LYS A 1 123 ? 9.547 2.792 -3.074 1.00 98.00 123 LYS A N 1
ATOM 940 C CA . LYS A 1 123 ? 10.185 1.603 -3.650 1.00 98.00 123 LYS A CA 1
ATOM 941 C C . LYS A 1 123 ? 9.530 1.173 -4.966 1.00 98.00 123 LYS A C 1
ATOM 943 O O . LYS A 1 123 ? 10.242 0.893 -5.932 1.00 98.00 123 LYS A O 1
ATOM 948 N N . LEU A 1 124 ? 8.198 1.139 -5.028 1.00 98.38 124 LEU A N 1
ATOM 949 C CA . LEU A 1 124 ? 7.452 0.775 -6.239 1.00 98.38 124 LEU A CA 1
ATOM 950 C C . LEU A 1 124 ? 7.724 1.752 -7.388 1.00 98.38 124 LEU A C 1
ATOM 952 O O . LEU A 1 124 ? 7.963 1.314 -8.514 1.00 98.38 124 LEU A O 1
ATOM 956 N N . LYS A 1 125 ? 7.768 3.060 -7.106 1.00 97.44 125 LYS A N 1
ATOM 957 C CA . LYS A 1 125 ? 8.148 4.086 -8.090 1.00 97.44 125 LYS A CA 1
ATOM 958 C C . LYS A 1 125 ? 9.538 3.820 -8.659 1.00 97.44 125 LYS A C 1
ATOM 960 O O . LYS A 1 125 ? 9.705 3.812 -9.877 1.00 97.44 125 LYS A O 1
ATOM 965 N N . GLN A 1 126 ? 10.523 3.559 -7.801 1.00 98.00 126 GLN A N 1
ATOM 966 C CA . GLN A 1 126 ? 11.887 3.254 -8.241 1.00 98.00 126 GLN A CA 1
ATOM 967 C C . GLN A 1 126 ? 11.939 1.992 -9.105 1.00 98.00 126 GLN A C 1
ATOM 969 O O . GLN A 1 126 ? 12.570 1.999 -10.160 1.00 98.00 126 GLN A O 1
ATOM 974 N N . MET A 1 127 ? 11.245 0.927 -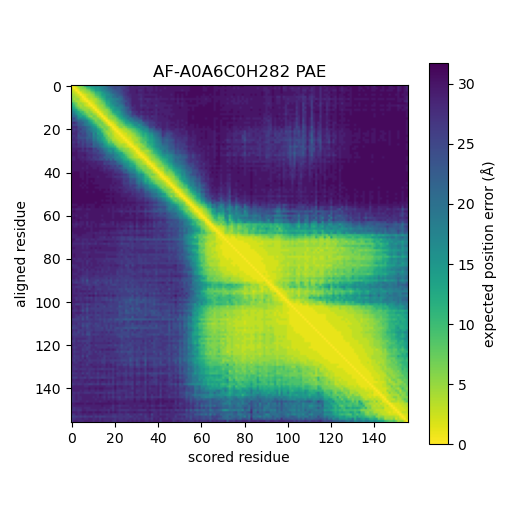8.694 1.00 97.94 127 MET A N 1
ATOM 975 C CA . MET A 1 127 ? 11.166 -0.318 -9.462 1.00 97.94 127 MET A CA 1
ATOM 976 C C . MET A 1 127 ? 10.536 -0.098 -10.839 1.00 97.94 127 MET A C 1
ATOM 978 O O . MET A 1 127 ? 11.058 -0.594 -11.836 1.00 97.94 127 MET A O 1
ATOM 982 N N . TYR A 1 128 ? 9.446 0.667 -10.904 1.00 97.75 128 TYR A N 1
ATOM 983 C CA . TYR A 1 128 ? 8.781 1.001 -12.158 1.00 97.75 128 TYR A CA 1
ATOM 984 C C . TYR A 1 128 ? 9.699 1.803 -13.087 1.00 97.75 128 TYR A C 1
ATOM 986 O O . TYR A 1 128 ? 9.874 1.430 -14.245 1.00 97.75 128 TYR A O 1
ATOM 994 N N . ILE A 1 129 ? 10.348 2.853 -12.572 1.00 97.31 129 ILE A N 1
ATOM 995 C CA . ILE A 1 129 ? 11.281 3.688 -13.342 1.00 97.31 129 ILE A CA 1
ATOM 996 C C . ILE A 1 129 ? 12.465 2.862 -13.848 1.00 97.31 129 ILE A C 1
ATOM 998 O O . ILE A 1 129 ? 12.836 2.983 -15.012 1.00 97.31 129 ILE A O 1
ATOM 1002 N N . TYR A 1 130 ? 13.058 2.018 -13.000 1.00 96.81 130 TYR A N 1
ATOM 1003 C CA . TYR A 1 130 ? 14.167 1.151 -13.395 1.00 96.81 130 TYR A CA 1
ATOM 1004 C C . TYR A 1 130 ? 13.752 0.186 -14.510 1.00 96.81 130 TYR A C 1
ATOM 1006 O O . TYR A 1 130 ? 14.446 0.079 -15.518 1.00 96.81 130 TYR A O 1
ATOM 1014 N N . LYS A 1 131 ? 12.588 -0.460 -14.367 1.00 96.94 131 LYS A N 1
ATOM 1015 C CA . LYS A 1 131 ? 12.057 -1.375 -15.381 1.00 96.94 131 LYS A CA 1
ATOM 1016 C C . LYS A 1 131 ? 11.770 -0.656 -16.702 1.00 96.94 131 LYS A C 1
ATOM 1018 O O . LYS A 1 131 ? 12.109 -1.184 -17.755 1.00 96.94 131 LYS A O 1
ATOM 1023 N N . ALA A 1 132 ? 11.183 0.539 -16.648 1.00 96.50 132 ALA A N 1
ATOM 1024 C CA . ALA A 1 132 ? 10.917 1.350 -17.833 1.00 96.50 132 ALA A CA 1
ATOM 1025 C C . ALA A 1 132 ? 12.219 1.758 -18.538 1.00 96.50 132 ALA A C 1
ATOM 1027 O O . ALA A 1 132 ? 12.339 1.555 -19.738 1.00 96.50 132 ALA A O 1
ATOM 1028 N N . LYS A 1 133 ? 13.224 2.238 -17.791 1.00 96.12 133 LYS A N 1
ATOM 1029 C CA . LYS A 1 133 ? 14.542 2.586 -18.347 1.00 96.12 133 LYS A CA 1
ATOM 1030 C C . LYS A 1 133 ? 15.235 1.388 -18.987 1.00 96.12 133 LYS A C 1
ATOM 1032 O O . LYS A 1 133 ? 15.735 1.514 -20.096 1.00 96.12 133 LYS A O 1
ATOM 1037 N N . ALA A 1 134 ? 15.242 0.237 -18.313 1.00 95.62 134 ALA A N 1
ATOM 1038 C CA . ALA A 1 134 ? 15.831 -0.985 -18.854 1.00 95.62 134 ALA A CA 1
ATOM 1039 C C . ALA A 1 134 ? 15.139 -1.418 -20.156 1.00 95.62 134 ALA A C 1
ATOM 1041 O O . ALA A 1 134 ? 15.813 -1.785 -21.112 1.00 95.62 134 ALA A O 1
ATOM 1042 N N . MET A 1 135 ? 13.806 -1.316 -20.213 1.00 95.69 135 MET A N 1
ATOM 1043 C CA . MET A 1 135 ? 13.043 -1.587 -21.432 1.00 95.69 135 MET A CA 1
ATOM 1044 C C . MET A 1 135 ? 13.402 -0.610 -22.558 1.00 95.69 135 MET A C 1
ATOM 1046 O O . MET A 1 135 ? 13.627 -1.037 -23.683 1.00 95.69 135 MET A O 1
ATOM 1050 N N . THR A 1 136 ? 13.494 0.690 -22.264 1.00 96.25 136 THR A N 1
ATOM 1051 C CA . THR A 1 136 ? 13.880 1.700 -23.259 1.00 96.25 136 THR A CA 1
ATOM 1052 C C . THR A 1 136 ? 15.281 1.443 -23.810 1.00 96.25 136 THR A C 1
ATOM 1054 O O . THR A 1 136 ? 15.439 1.397 -25.023 1.00 96.25 136 THR A O 1
ATOM 1057 N N . MET A 1 137 ? 16.270 1.191 -22.943 1.00 93.12 137 MET A N 1
ATOM 1058 C CA . MET A 1 137 ? 17.643 0.891 -23.372 1.00 93.12 137 MET A CA 1
ATOM 1059 C C . MET A 1 137 ? 17.711 -0.355 -24.263 1.00 93.12 137 MET A C 1
ATOM 1061 O O . MET A 1 137 ? 18.444 -0.366 -25.246 1.00 93.12 137 MET A O 1
ATOM 1065 N N . PHE A 1 138 ? 16.931 -1.389 -23.937 1.00 94.25 138 PHE A N 1
ATOM 1066 C CA . PHE A 1 138 ? 16.859 -2.609 -24.738 1.00 94.25 138 PHE A CA 1
ATOM 1067 C C . PHE A 1 138 ? 16.289 -2.349 -26.142 1.00 94.25 138 PHE A C 1
ATOM 1069 O O . PHE A 1 138 ? 16.873 -2.781 -27.132 1.00 94.25 138 PHE A O 1
ATOM 1076 N N . LEU A 1 139 ? 15.181 -1.606 -26.235 1.00 93.25 139 LEU A N 1
ATOM 1077 C CA . LEU A 1 139 ? 14.544 -1.287 -27.518 1.00 93.25 139 LEU A CA 1
ATOM 1078 C C . LEU A 1 139 ? 15.425 -0.387 -28.399 1.00 93.25 139 LEU A C 1
ATOM 1080 O O . LEU A 1 139 ? 15.471 -0.571 -29.614 1.00 93.25 139 LEU A O 1
ATOM 1084 N N . GLU A 1 140 ? 16.138 0.570 -27.800 1.00 92.69 140 GLU A N 1
ATOM 1085 C CA . GLU A 1 140 ? 17.088 1.429 -28.516 1.00 92.69 140 GLU A CA 1
ATOM 1086 C C . GLU A 1 140 ? 18.246 0.611 -29.107 1.00 92.69 140 GLU A C 1
ATOM 1088 O O . GLU A 1 140 ? 18.549 0.759 -30.292 1.00 92.69 140 GLU A O 1
ATOM 1093 N N . GLU A 1 141 ? 18.839 -0.302 -28.329 1.00 91.50 141 GLU A N 1
ATOM 1094 C CA . GLU A 1 141 ? 19.909 -1.191 -28.802 1.00 91.50 141 GLU A CA 1
ATOM 1095 C C . GLU A 1 141 ? 19.446 -2.091 -29.960 1.00 91.50 141 GLU A C 1
ATOM 1097 O O . GLU A 1 141 ? 20.166 -2.250 -30.947 1.00 91.50 141 GLU A O 1
ATOM 1102 N N . GLU A 1 142 ? 18.247 -2.670 -29.865 1.00 90.06 142 GLU A N 1
ATOM 1103 C CA . GLU A 1 142 ? 17.688 -3.523 -30.919 1.00 90.06 142 GLU A CA 1
ATOM 1104 C C . GLU A 1 142 ? 17.430 -2.729 -32.208 1.00 90.06 142 GLU A C 1
ATOM 1106 O O . GLU A 1 142 ? 17.814 -3.162 -33.296 1.00 90.06 142 GLU A O 1
ATOM 1111 N N . SER A 1 143 ? 16.870 -1.521 -32.088 1.00 88.38 143 SER A N 1
ATOM 1112 C CA . SER A 1 143 ? 16.626 -0.647 -33.241 1.00 88.38 143 SER A CA 1
ATOM 1113 C C . SER A 1 143 ? 17.915 -0.176 -33.930 1.00 88.38 143 SER A C 1
ATOM 1115 O O . SER A 1 143 ? 17.939 -0.043 -35.152 1.00 88.38 143 SER A O 1
ATOM 1117 N N . ALA A 1 144 ? 19.000 0.034 -33.175 1.00 86.12 144 ALA A N 1
ATOM 1118 C CA . ALA A 1 144 ? 20.291 0.452 -33.721 1.00 86.12 144 ALA A CA 1
ATOM 1119 C C . ALA A 1 144 ? 20.988 -0.668 -34.512 1.00 86.12 144 ALA A C 1
ATOM 1121 O O . ALA A 1 144 ? 21.615 -0.406 -35.534 1.00 86.12 144 ALA A O 1
ATOM 1122 N N . LYS A 1 145 ? 20.847 -1.927 -34.077 1.00 81.56 145 LYS A N 1
ATOM 1123 C CA . LYS A 1 145 ? 21.388 -3.085 -34.810 1.00 81.56 145 LYS A CA 1
ATOM 1124 C C . LYS A 1 145 ? 20.677 -3.298 -36.144 1.00 81.56 145 LYS A C 1
ATOM 1126 O O . LYS A 1 145 ? 21.322 -3.633 -37.132 1.00 81.56 145 LYS A O 1
ATOM 1131 N N . PHE A 1 146 ? 19.366 -3.064 -36.173 1.00 81.94 146 PHE A N 1
ATOM 1132 C CA . PHE A 1 146 ? 18.560 -3.210 -37.382 1.00 81.94 146 PHE A CA 1
ATOM 1133 C C . PHE A 1 146 ? 18.968 -2.212 -38.480 1.00 81.94 146 PHE A C 1
ATOM 1135 O O . PHE A 1 146 ? 19.112 -2.593 -39.639 1.00 81.94 146 PHE A O 1
ATOM 1142 N N . THR A 1 147 ? 19.235 -0.951 -38.126 1.00 80.31 147 THR A N 1
ATOM 1143 C CA . THR A 1 147 ? 19.622 0.078 -39.109 1.00 80.31 147 THR A CA 1
ATOM 1144 C C . THR A 1 147 ? 21.030 -0.119 -39.676 1.00 80.31 147 THR A C 1
ATOM 1146 O O . THR A 1 147 ? 21.257 0.167 -40.853 1.00 80.31 147 THR A O 1
ATOM 1149 N N . GLU A 1 148 ? 21.979 -0.631 -38.885 1.00 77.38 148 GLU A N 1
ATOM 1150 C CA . GLU A 1 148 ? 23.326 -0.964 -39.377 1.00 77.38 148 GLU A CA 1
ATOM 1151 C C . GLU A 1 148 ? 23.312 -2.134 -40.370 1.00 77.38 148 GLU A C 1
ATOM 1153 O O . GLU A 1 148 ? 24.047 -2.117 -41.361 1.00 77.38 148 GLU A O 1
ATOM 1158 N N . GLU A 1 149 ? 22.466 -3.137 -40.135 1.00 80.25 149 GLU A N 1
ATOM 1159 C CA . GLU A 1 149 ? 22.317 -4.285 -41.030 1.00 80.25 149 GLU A CA 1
ATOM 1160 C C . GLU A 1 149 ? 21.704 -3.872 -42.379 1.00 80.25 149 GLU A C 1
ATOM 1162 O O . GLU A 1 149 ? 22.229 -4.237 -43.434 1.00 80.25 149 GLU A O 1
ATOM 1167 N N . GLU A 1 150 ? 20.668 -3.025 -42.368 1.00 78.50 150 GLU A N 1
ATOM 1168 C CA . GLU A 1 150 ? 20.062 -2.474 -43.588 1.00 78.50 150 GLU A CA 1
ATOM 1169 C C . GLU A 1 150 ? 21.030 -1.591 -44.394 1.00 78.50 150 GLU A C 1
ATOM 1171 O O . GLU A 1 150 ? 21.064 -1.674 -45.627 1.00 78.50 150 GLU A O 1
ATOM 1176 N N . LEU A 1 151 ? 21.848 -0.770 -43.721 1.00 77.88 151 LEU A N 1
ATOM 1177 C CA . LEU A 1 151 ? 22.849 0.076 -44.377 1.00 77.88 151 LEU A CA 1
ATOM 1178 C C . LEU A 1 151 ? 23.952 -0.761 -45.040 1.00 77.88 151 LEU A C 1
ATOM 1180 O O . LEU A 1 151 ? 24.315 -0.508 -46.190 1.00 77.88 151 LEU A O 1
ATOM 1184 N N . ASN A 1 152 ? 24.463 -1.776 -44.339 1.00 80.12 152 ASN A N 1
ATOM 1185 C CA . ASN A 1 152 ? 25.488 -2.669 -44.877 1.00 80.12 152 ASN A CA 1
ATOM 1186 C C . ASN A 1 152 ? 24.961 -3.516 -46.045 1.00 80.12 152 ASN A C 1
ATOM 1188 O O . ASN A 1 152 ? 25.701 -3.759 -46.995 1.00 80.12 152 ASN A O 1
ATOM 1192 N N . ALA A 1 153 ? 23.683 -3.907 -46.024 1.00 82.50 153 ALA A N 1
ATOM 1193 C CA . ALA A 1 153 ? 23.050 -4.638 -47.121 1.00 82.50 153 ALA A CA 1
ATOM 1194 C C . ALA A 1 153 ? 22.885 -3.808 -48.411 1.00 82.50 153 ALA A C 1
ATOM 1196 O O . ALA A 1 153 ? 22.805 -4.386 -49.489 1.00 82.50 153 ALA A O 1
ATOM 1197 N N . HIS A 1 154 ? 22.838 -2.472 -48.327 1.00 73.94 154 HIS A N 1
ATOM 1198 C CA . HIS A 1 154 ? 22.772 -1.586 -49.502 1.00 73.94 154 HIS A CA 1
ATOM 1199 C C . HIS A 1 154 ? 24.145 -1.194 -50.073 1.00 73.94 154 HIS A C 1
ATOM 1201 O O . HIS A 1 154 ? 24.214 -0.672 -51.187 1.00 73.94 154 HIS A O 1
ATOM 1207 N N . LEU A 1 155 ? 25.225 -1.397 -49.315 1.00 72.38 155 LEU A N 1
ATOM 1208 C CA . LEU A 1 155 ? 26.596 -1.056 -49.717 1.00 72.38 155 LEU A CA 1
ATOM 1209 C C . LEU A 1 155 ? 27.385 -2.249 -50.292 1.00 72.38 155 LEU A C 1
ATOM 1211 O O . LEU A 1 155 ? 28.486 -2.037 -50.804 1.00 72.38 155 LEU A O 1
ATOM 1215 N N . ALA A 1 156 ? 26.846 -3.469 -50.199 1.00 61.84 156 ALA A N 1
ATOM 1216 C CA . ALA A 1 156 ? 27.415 -4.708 -50.738 1.00 61.84 156 ALA A CA 1
ATOM 1217 C C . ALA A 1 156 ? 26.829 -5.058 -52.116 1.00 61.84 156 ALA A C 1
ATOM 1219 O O . ALA A 1 156 ? 27.600 -5.579 -52.955 1.00 61.84 156 ALA A O 1
#

Foldseek 3Di:
DDDDDDDDDDDDDDDDDDPDDDDDDDDDDDDDDDDDDDDDDDDDDDDDDDDPDPDPPDPPDPDDDDPVRDDPVSVVVVVVVVVVQVVVCVVVVDGPPDDPDDPVVVVVVVVVVVVVVVVVVVVVVVVVVVVVVVVVVVVVVVVVVVVVVVVVVVVD

Radius of gyration: 36.7 Å; Cα contacts (8 Å, |Δi|>4): 9; chains: 1; bounding box: 87×80×94 Å

Organism: NCBI:txid1070528

Sequence (156 aa):
MSSNNITFEPVAEASSTNTQTPPPPPPSPTSPPPSTPKSESQPPVENTTPTPTNTAELPKINISLMPDDVDTIVKAVINHYTQRTNAGLDKNGKPLERNDMSIIKWMHHAQEELMDNIIYIEKLKQMYIYKAKAMTMFLEEESAKFTEEELNAHLA

pLDDT: mean 75.47, std 19.31, range [38.34, 98.5]

Secondary structure (DSSP, 8-state):
------PPPPP---------PPPPPPPPPPPPPPPPP-----------------------------GGGS-HHHHHHHHHHHHHHHHHHHHHSS-TT--SS-HHHHHHHHHHHHHHHHHHHHHHHHHHHHHHHHHHHHHHHHHHHHHHHHHHHHH-

Mean predicted aligned error: 19.29 Å

Solvent-accessible surface area (backbone atoms only — not comparable to full-atom values): 10624 Å² total; per-residue (Å²): 140,83,84,85,80,84,83,82,80,86,81,83,82,80,86,77,86,80,86,76,78,79,81,80,80,79,84,77,85,79,78,79,81,86,80,80,84,82,86,81,89,82,84,87,86,87,78,91,73,90,74,87,81,83,67,83,78,72,83,82,76,85,80,83,79,54,87,84,74,53,54,73,65,57,52,48,52,52,50,51,52,53,52,52,50,51,54,45,27,73,74,66,75,47,61,91,88,59,84,90,66,56,70,68,58,54,53,50,52,51,50,54,57,51,52,54,51,52,52,52,50,53,51,51,51,51,53,52,53,51,53,52,51,54,50,51,55,51,54,53,56,54,55,54,54,54,54,52,52,58,54,52,66,74,76,109

=== Feature glossary ===
Annotated list of the representations used here:

Nearest PDB structures. The Foldseek neighbor list gives the closest experimentally determined structures in the PDB, ranked by structural alignment. TM-score near 1 means near-identical fold; near 0.3 means only rough topology match. This is how one finds what a novel AlphaFold prediction most resembles in the solved-structure universe.

Foldseek 3Di. Foldseek's 3Di representation compresses backbone geometry into a per-residue letter drawn from a learned twenty-state alphabet. It captures the tertiary interaction pattern around each residue — which residues are packed against it in space, regardless of where they are in sequence.

Radius of gyration, Cα contacts, bounding box. Radius of gyration (Rg) is the root-mean-square distance of Cα atoms from their centroid — a single number for overall size and compactness. A globular domain of N residues has Rg ≈ 2.2·N^0.38 Å; an extended or disordered chain has a much larger Rg. The Cα contact count is the number of residue pairs whose Cα atoms are within 8 Å and are more than four positions apart in sequence — a standard proxy for tertiary packing density. The bounding box is the smallest axis-aligned box enclosing all Cα atoms.

InterPro / GO / CATH / organism. The annotation block draws on four external resources. InterPro: which protein families and domains the sequence belongs to. GO: standardized terms for what the protein does, what process it participates in, and where in the cell it acts. CATH: which structural fold it has in the CATH hierarchy. Organism: the species of origin.

mmCIF coordinates. The mmCIF block holds the 3D Cartesian coordinates of each backbone atom (N, Cα, C, O) in ångströms. mmCIF is the PDB's canonical archive format — a tagged-loop text representation of the atomic model.

pLDDT. pLDDT is the predicted lDDT-Cα score: AlphaFold's confidence that the local environment of each residue (all inter-atomic distances within 15 Å) is correctly placed. It is a per-residue number between 0 and 100, with higher meaning more reliable.

Backbone torsions (φ/ψ). φ (phi) and ψ (psi) are the two rotatable backbone dihedrals per residue: φ is the C(i-1)–N–Cα–C torsion, ψ is the N–Cα–C–N(i+1) torsion, both in degrees on (−180°, 180°]. α-helical residues cluster near (−60°, −45°); β-strand residues near (−120°, +130°). A Ramachandran plot is simply a scatter of (φ, ψ) for every residue.

B-factor. For experimental (PDB) structures, the B-factor (temperature factor) quantifies the positional spread of each atom in the crystal — a combination of thermal vibration and static disorder — in units of Å². High B-factors mark flexible loops or poorly resolved regions; low B-factors mark the rigid, well-ordered core.

Secondary structure (3-state, P-SEA). SS3 is a coarse helix/strand/coil call (letters a/b/c) made by the P-SEA algorithm from inter-Cα distances and dihedrals. It is less detailed than DSSP but needs only Cα positions.

Predicted aligned error. Predicted aligned error is AlphaFold's pairwise confidence. Unlike pLDDT (per-residue), PAE is per-residue-pair and captures whether two parts of the structure are correctly placed relative to each other. Units are ångströms of expected positional error.

Solvent-accessible surface area. Solvent-accessible surface area (SASA) is the area in Å² traced out by the centre of a 1.4 Å probe sphere (a water molecule) rolled over the protein's van der Waals surface (Shrake–Rupley / Lee–Richards construction). Buried residues have near-zero SASA; fully exposed residues can exceed 200 Å². The total SASA scales roughly with the number of surface residues.

Secondary structure (8-state, DSSP). The SS8 string is DSSP's per-residue secondary-structure call. α-helix (H) means an i→i+4 H-bond ladder; β-strand (E) means the residue participates in a β-sheet; 3₁₀ (G) and π (I) are tighter and wider helices; T/S are turns/bends; '-' is loop.

Rendered structure images. Structure images are PyMOL renders from six orthogonal camera directions. Cartoon representation draws helices as coils and strands as arrows; sticks shows the backbone as bonds; surface shows the solvent-excluded envelope. Rainbow coloring maps sequence position to hue (blue→red, N→C); chain coloring assigns a distinct color per polypeptide.

Sequence. The amino-acid sequence is the protein's primary structure: the linear order of residues from the N-terminus to the C-terminus, written in one-letter code. Everything else here — the 3D coordinates, the secondary structure, the domain annotations — is ultimately a consequence of this string.

Contact-map, Ramachandran, and PAE plots. Three diagnostic plots accompany the record. The Cα contact map visualizes the tertiary structure as a 2D adjacency matrix (8 Å cutoff, sequence-local contacts suppressed). The Ramachandran plot shows the distribution of backbone (φ, ψ) torsions, with points in the α and β basins reflecting secondary structure content. The PAE plot shows AlphaFold's inter-residue confidence as a color matrix.